Protein AF-A0A940KS46-F1 (afdb_monomer_lite)

pLDDT: mean 71.09, std 11.29, range [37.62, 84.0]

Secondary structure (DSSP, 8-state):
-TTTTT---HHHHTTTGGGSTTTT-S-TTTGGGHHHHHHHHHHTTSEEE-TTS-EEE-TTHHHHHTTSS----------

Radius of gyration: 13.77 Å; chains: 1; bounding box: 38×29×29 Å

Struct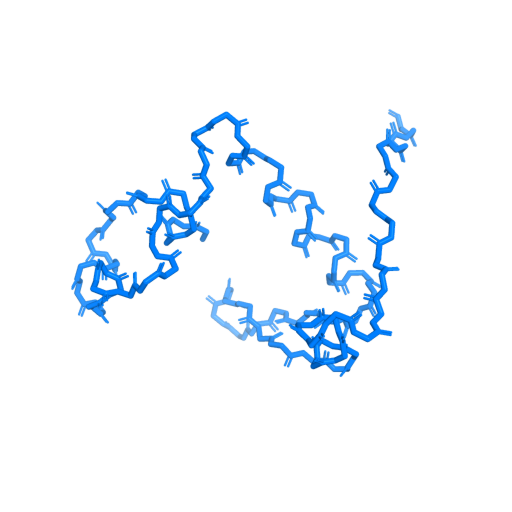ure (mmCIF, N/CA/C/O backbone):
data_AF-A0A940KS46-F1
#
_entry.id   AF-A0A940KS46-F1
#
loop_
_atom_site.group_PDB
_atom_site.id
_atom_site.type_symbol
_atom_site.label_atom_id
_atom_site.label_alt_id
_atom_site.label_comp_id
_atom_site.label_asym_id
_atom_site.label_entity_id
_atom_site.label_seq_id
_atom_site.pdbx_PDB_ins_code
_atom_site.Cartn_x
_atom_site.Cartn_y
_atom_site.Cartn_z
_atom_site.occupancy
_atom_site.B_iso_or_equiv
_atom_site.auth_seq_id
_atom_site.auth_comp_id
_atom_site.auth_asym_id
_atom_site.auth_atom_id
_atom_site.pdbx_PDB_model_num
ATOM 1 N N . GLN A 1 1 ? -2.664 6.028 1.743 1.00 57.25 1 GLN A N 1
ATOM 2 C CA . GLN A 1 1 ? -2.443 5.214 2.962 1.00 57.25 1 GLN A CA 1
ATOM 3 C C . GLN A 1 1 ? -3.654 5.115 3.891 1.00 57.25 1 GLN A C 1
ATOM 5 O O . GLN A 1 1 ? -3.648 4.242 4.740 1.00 57.25 1 GLN A O 1
ATOM 10 N N . LYS A 1 2 ? -4.704 5.930 3.719 1.00 58.56 2 LYS A N 1
ATOM 11 C CA . LYS A 1 2 ? -5.802 6.052 4.692 1.00 58.56 2 LYS A CA 1
ATOM 12 C C . LYS A 1 2 ? -6.737 4.832 4.827 1.00 58.56 2 LYS A C 1
ATOM 14 O O . LYS A 1 2 ? -7.393 4.684 5.844 1.00 58.56 2 LYS A O 1
ATOM 19 N N . VAL A 1 3 ? -6.748 3.929 3.841 1.00 63.94 3 VAL A N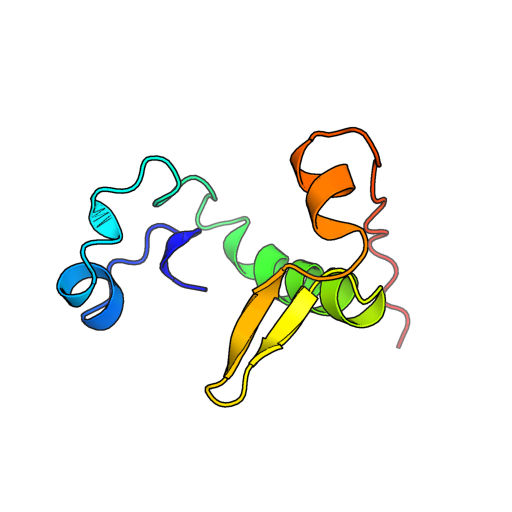 1
ATOM 20 C CA . VAL A 1 3 ? -7.573 2.701 3.855 1.00 63.94 3 VAL A CA 1
ATOM 21 C C . VAL A 1 3 ? -7.100 1.707 4.925 1.00 63.94 3 VAL A C 1
ATOM 23 O O . VAL A 1 3 ? -7.911 1.166 5.665 1.00 63.94 3 VAL A O 1
ATOM 26 N N . LEU A 1 4 ? -5.785 1.490 5.042 1.00 65.56 4 LEU A N 1
ATOM 27 C CA . LEU A 1 4 ? -5.230 0.495 5.972 1.00 65.56 4 LEU A CA 1
ATOM 28 C C . LEU A 1 4 ? -5.371 0.923 7.436 1.00 65.56 4 LEU A C 1
ATOM 30 O O . LEU A 1 4 ? -5.564 0.080 8.299 1.00 65.56 4 LEU A O 1
ATOM 34 N N . THR A 1 5 ? -5.327 2.231 7.686 1.00 60.97 5 THR A N 1
ATOM 35 C CA . THR A 1 5 ? -5.437 2.842 9.018 1.00 60.97 5 THR A CA 1
ATOM 36 C C . THR A 1 5 ? -6.884 3.123 9.428 1.00 60.97 5 THR A C 1
ATOM 38 O O . THR A 1 5 ? -7.108 3.806 10.417 1.00 60.97 5 THR A O 1
ATOM 41 N N . GLY A 1 6 ? -7.875 2.724 8.617 1.00 56.53 6 GLY A N 1
ATOM 42 C CA . GLY A 1 6 ? -9.294 2.975 8.903 1.00 56.53 6 GLY A CA 1
ATOM 43 C C . GLY A 1 6 ? -9.703 4.452 8.844 1.00 56.53 6 GLY A C 1
ATOM 44 O O . GLY A 1 6 ? -10.799 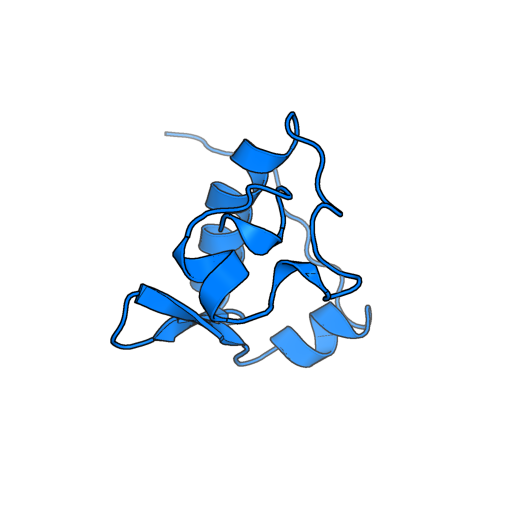4.817 9.262 1.00 56.53 6 GLY A O 1
ATOM 45 N N . ALA A 1 7 ? -8.845 5.326 8.311 1.00 57.56 7 ALA A N 1
ATOM 46 C CA . ALA A 1 7 ? -9.149 6.742 8.179 1.00 57.56 7 ALA A CA 1
ATOM 47 C C . ALA A 1 7 ? -10.097 6.934 6.986 1.00 57.56 7 ALA A C 1
ATOM 49 O O . ALA A 1 7 ? -9.674 6.962 5.824 1.00 57.56 7 ALA A O 1
ATOM 50 N N . ALA A 1 8 ? -11.393 7.038 7.281 1.00 53.97 8 ALA A N 1
ATOM 51 C CA . ALA A 1 8 ? -12.439 7.318 6.307 1.00 53.97 8 ALA A CA 1
ATOM 52 C C . ALA A 1 8 ? -12.298 8.761 5.799 1.00 53.97 8 ALA A C 1
ATOM 54 O O . ALA A 1 8 ? -12.838 9.705 6.361 1.00 53.97 8 ALA A O 1
ATOM 55 N N . ASP A 1 9 ? -11.501 8.930 4.750 1.00 62.16 9 ASP A N 1
ATOM 56 C CA . ASP A 1 9 ? -11.412 10.181 4.003 1.00 62.16 9 ASP A CA 1
ATOM 57 C C . ASP A 1 9 ? -12.478 10.206 2.899 1.00 62.16 9 ASP A C 1
ATOM 59 O O . ASP A 1 9 ? -12.917 9.150 2.433 1.00 62.16 9 ASP A O 1
ATOM 63 N N . GLU A 1 10 ? -12.847 11.386 2.406 1.00 57.56 10 GLU A N 1
ATOM 64 C CA . GLU A 1 10 ? -13.869 11.553 1.359 1.00 57.56 10 GLU A CA 1
ATOM 65 C C . GLU A 1 10 ? -13.569 10.692 0.120 1.00 57.56 10 GLU A C 1
ATOM 67 O O . GLU A 1 10 ? -14.455 10.075 -0.469 1.00 57.56 10 GLU A O 1
ATOM 72 N N . ARG A 1 11 ? -12.284 10.545 -0.229 1.00 65.38 11 ARG A N 1
ATOM 73 C CA . ARG A 1 11 ? -11.829 9.698 -1.348 1.00 65.38 11 ARG A CA 1
ATOM 74 C C . ARG A 1 11 ? -11.966 8.194 -1.085 1.00 65.38 11 ARG A C 1
ATOM 76 O O . ARG A 1 11 ? -12.013 7.428 -2.044 1.00 65.38 11 ARG A O 1
ATOM 83 N N . VAL A 1 12 ? -11.965 7.760 0.177 1.00 64.62 12 VAL A N 1
ATOM 84 C CA . VAL A 1 12 ? -12.139 6.351 0.581 1.00 64.62 12 VAL A CA 1
ATOM 85 C C . VAL A 1 12 ? -13.615 5.976 0.485 1.00 64.62 12 VAL A C 1
ATOM 87 O O . VAL A 1 12 ? -13.938 4.970 -0.145 1.00 64.62 12 VAL A O 1
ATOM 90 N N . LEU A 1 13 ? -14.486 6.836 1.021 1.00 64.38 13 LEU A N 1
ATOM 91 C CA . LEU A 1 13 ? -15.943 6.692 0.969 1.00 64.38 13 LEU A CA 1
ATOM 92 C C . LEU A 1 13 ? -16.461 6.730 -0.475 1.00 64.38 13 LEU A C 1
ATOM 94 O O . LEU A 1 13 ? -17.211 5.854 -0.892 1.00 64.38 13 LEU A O 1
ATOM 98 N N . GLN A 1 14 ? -15.984 7.677 -1.290 1.00 65.94 14 GLN A N 1
ATOM 99 C CA . GLN A 1 14 ? -16.406 7.813 -2.692 1.00 65.94 14 GLN A CA 1
ATOM 100 C C . GLN A 1 14 ? -15.977 6.626 -3.576 1.00 65.94 14 GLN A C 1
ATOM 102 O O . GLN A 1 14 ? -16.568 6.381 -4.624 1.00 65.94 14 GLN A O 1
ATOM 107 N N . ARG A 1 15 ? -14.956 5.867 -3.157 1.00 68.56 15 ARG A N 1
ATOM 108 C CA . ARG A 1 15 ? -14.481 4.656 -3.847 1.00 68.56 15 ARG A CA 1
ATOM 109 C C . ARG A 1 15 ? -15.027 3.358 -3.237 1.00 68.56 15 ARG A C 1
ATOM 111 O O . ARG A 1 15 ? -14.672 2.287 -3.719 1.00 68.56 15 ARG A O 1
ATOM 118 N N . GLY A 1 16 ? -15.860 3.439 -2.193 1.00 68.12 16 GLY A N 1
ATOM 119 C CA . GLY A 1 16 ? -16.425 2.276 -1.497 1.00 68.12 16 GLY A CA 1
ATOM 120 C C . GLY A 1 16 ? -15.385 1.420 -0.767 1.00 68.12 16 GLY A C 1
ATOM 121 O O . GLY A 1 16 ? -15.597 0.226 -0.552 1.00 68.12 16 GLY A O 1
ATOM 122 N N . HIS A 1 17 ? -14.227 1.998 -0.433 1.00 72.06 17 HIS A N 1
ATOM 123 C CA . HIS A 1 17 ? -13.137 1.286 0.238 1.00 72.06 17 HIS A CA 1
ATOM 124 C C . HIS A 1 17 ? -13.384 1.084 1.742 1.00 72.06 17 HIS A C 1
ATOM 126 O O . HIS A 1 17 ? -12.632 0.342 2.367 1.00 72.06 17 HIS A O 1
ATOM 132 N N . ASP A 1 18 ? -14.430 1.696 2.300 1.00 65.06 18 ASP A N 1
ATOM 133 C CA . ASP A 1 18 ? -14.941 1.474 3.659 1.00 65.06 18 ASP A CA 1
ATOM 134 C C . ASP A 1 18 ? -15.564 0.079 3.838 1.00 65.06 18 ASP A C 1
A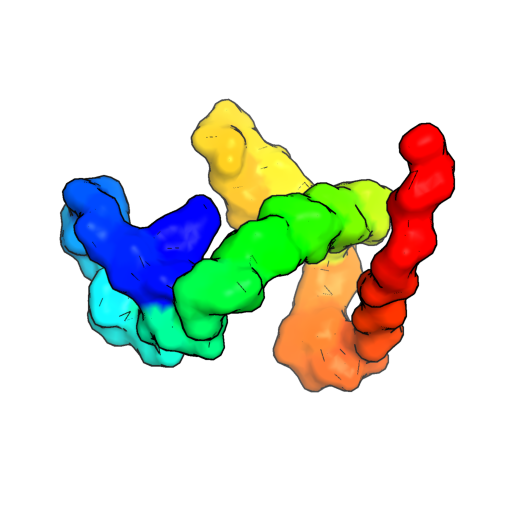TOM 136 O O . ASP A 1 18 ? -15.576 -0.461 4.940 1.00 65.06 18 ASP A O 1
ATOM 140 N N . ARG A 1 19 ? -16.040 -0.537 2.748 1.00 69.69 19 ARG A N 1
ATOM 141 C CA . ARG A 1 19 ? -16.669 -1.870 2.763 1.00 69.69 19 ARG A CA 1
ATOM 142 C C . ARG A 1 19 ? -15.686 -3.023 2.582 1.00 69.69 19 ARG A C 1
ATOM 144 O O . ARG A 1 19 ? -16.097 -4.181 2.556 1.00 69.69 19 ARG A O 1
ATOM 151 N N . LEU A 1 20 ? -14.401 -2.731 2.396 1.00 75.62 20 LEU A N 1
ATOM 152 C CA . LEU A 1 20 ? -13.390 -3.768 2.234 1.00 75.62 20 LEU A CA 1
ATOM 153 C C . LEU A 1 20 ? -13.013 -4.355 3.594 1.00 75.62 20 LEU A C 1
ATOM 155 O O . LEU A 1 20 ? -12.753 -3.621 4.538 1.00 75.62 20 LEU A O 1
ATOM 159 N N . SER A 1 21 ? -12.866 -5.678 3.665 1.00 71.25 21 SER A N 1
ATOM 160 C CA . SER A 1 21 ? -12.414 -6.383 4.876 1.00 71.25 21 SER A CA 1
ATOM 161 C C . SER A 1 21 ? -11.006 -5.987 5.344 1.00 71.25 21 SER A C 1
ATOM 163 O O . SER A 1 21 ? -10.626 -6.289 6.468 1.00 71.25 21 SER A O 1
ATOM 165 N N . VAL A 1 22 ? -10.231 -5.315 4.486 1.00 73.00 22 VAL A N 1
ATOM 166 C CA . VAL A 1 22 ? -8.892 -4.782 4.787 1.00 73.00 22 VAL A CA 1
ATOM 167 C C . VAL A 1 22 ? -8.909 -3.333 5.294 1.00 73.00 22 VAL A C 1
ATOM 169 O O . VAL A 1 22 ? -7.849 -2.743 5.513 1.00 73.00 22 VAL A O 1
ATOM 172 N N . PHE A 1 23 ? -10.090 -2.732 5.447 1.00 68.25 23 PHE A N 1
ATOM 173 C CA . PHE A 1 23 ? -10.238 -1.389 5.992 1.00 68.25 23 PHE A CA 1
ATOM 174 C C . PHE A 1 23 ? -10.066 -1.411 7.515 1.00 68.25 23 PHE A C 1
ATOM 176 O O . PHE A 1 23 ? -10.755 -2.155 8.205 1.00 68.25 23 PHE A O 1
ATOM 183 N N . GLY A 1 24 ? -9.139 -0.603 8.036 1.00 69.88 24 GLY A N 1
ATOM 184 C CA . GLY A 1 24 ? -8.909 -0.495 9.484 1.00 69.88 24 GLY A CA 1
ATOM 185 C C . GLY A 1 24 ? -8.220 -1.696 10.137 1.00 69.88 24 GLY A C 1
ATOM 186 O O . GLY A 1 24 ? -8.337 -1.865 11.343 1.00 69.88 24 GLY A O 1
ATOM 187 N N . ILE A 1 25 ? -7.497 -2.526 9.374 1.00 78.00 25 ILE A N 1
ATOM 188 C CA . ILE A 1 25 ? -6.751 -3.667 9.945 1.00 78.00 25 ILE A CA 1
ATOM 189 C C . ILE A 1 25 ? -5.497 -3.244 10.714 1.00 78.00 25 ILE A C 1
ATOM 191 O O . ILE A 1 25 ? -4.924 -4.053 11.436 1.00 78.00 25 ILE A O 1
ATOM 195 N N . VAL A 1 26 ? -5.016 -2.022 10.475 1.00 71.31 26 VAL A N 1
ATOM 196 C CA . VAL A 1 26 ? -3.827 -1.476 11.125 1.00 71.31 26 VAL A CA 1
ATOM 197 C C . VAL A 1 26 ? -4.282 -0.475 12.165 1.00 71.31 26 VAL A C 1
ATOM 199 O O . VAL A 1 26 ? -4.957 0.501 11.825 1.00 71.31 26 VAL A O 1
ATOM 202 N N . ASP A 1 27 ? -3.878 -0.717 13.408 1.00 72.69 27 ASP A N 1
ATOM 203 C CA . ASP A 1 27 ? -4.144 0.188 14.513 1.00 72.69 27 ASP A CA 1
ATOM 204 C C . ASP A 1 27 ? -3.499 1.558 14.286 1.00 72.69 27 ASP A C 1
ATOM 206 O O . ASP A 1 27 ? -2.510 1.718 13.560 1.00 72.69 27 ASP A O 1
ATOM 210 N N . SER A 1 28 ? -4.059 2.575 14.936 1.00 72.88 28 SER A N 1
ATOM 211 C CA . SER A 1 28 ? -3.586 3.959 14.774 1.00 72.88 28 SER A CA 1
ATOM 212 C C . SER A 1 28 ? -2.122 4.131 15.198 1.00 72.88 28 SER A C 1
ATOM 214 O O . SER A 1 28 ? -1.418 4.990 14.670 1.00 72.88 28 SER A O 1
ATOM 216 N N . GLU A 1 29 ? -1.657 3.283 16.112 1.00 75.75 29 GLU A N 1
ATOM 217 C CA . GLU A 1 29 ? -0.295 3.268 16.651 1.00 75.75 29 GLU A CA 1
ATOM 218 C C . GLU A 1 29 ? 0.730 2.756 15.626 1.00 75.75 29 GLU A C 1
ATOM 220 O O . GLU A 1 29 ? 1.861 3.239 15.573 1.00 75.75 29 GLU A O 1
ATOM 225 N N . ASP A 1 30 ? 0.302 1.847 14.746 1.00 75.81 30 ASP A N 1
ATOM 226 C CA . ASP A 1 30 ? 1.119 1.242 13.691 1.00 75.81 30 ASP A CA 1
ATOM 227 C C . ASP A 1 30 ? 0.988 1.969 12.345 1.00 75.81 30 ASP A C 1
ATOM 229 O O . ASP A 1 30 ? 1.787 1.763 11.425 1.00 75.81 30 ASP A O 1
ATOM 233 N N . ALA A 1 31 ? 0.027 2.887 12.217 1.00 76.62 31 ALA A N 1
ATOM 234 C CA . ALA A 1 31 ? -0.132 3.746 11.046 1.00 76.62 31 ALA A CA 1
ATOM 235 C C . ALA A 1 31 ? 1.175 4.438 10.587 1.00 76.62 31 ALA A C 1
ATOM 237 O O . ALA A 1 31 ? 1.433 4.466 9.373 1.00 76.62 31 ALA A O 1
ATOM 238 N N . PRO A 1 32 ? 2.047 4.951 11.486 1.00 80.50 32 PRO A N 1
ATOM 239 C CA . PRO A 1 32 ? 3.324 5.545 11.099 1.00 80.50 32 PRO A CA 1
ATOM 240 C C . PRO A 1 32 ? 4.286 4.540 10.458 1.00 80.50 32 PRO A C 1
ATOM 242 O O . PRO A 1 32 ? 5.076 4.937 9.601 1.00 80.50 32 PRO A O 1
ATOM 245 N N . LEU A 1 33 ? 4.204 3.247 10.807 1.00 79.69 33 LEU A N 1
ATOM 246 C CA . LEU A 1 33 ? 5.062 2.182 10.268 1.00 79.69 33 LEU A CA 1
ATOM 247 C C . LEU A 1 33 ? 4.751 1.860 8.801 1.00 79.69 33 LEU A C 1
ATOM 249 O O . LEU A 1 33 ? 5.607 1.350 8.074 1.00 79.69 33 LEU A O 1
ATOM 253 N N . LEU A 1 34 ? 3.564 2.225 8.314 1.00 79.44 34 LEU A N 1
ATOM 254 C CA . LEU A 1 34 ? 3.185 2.005 6.920 1.00 79.44 34 LEU A CA 1
ATOM 255 C C . LEU A 1 34 ? 4.031 2.824 5.941 1.00 79.44 34 LEU A C 1
ATOM 257 O O . LEU A 1 34 ? 4.276 2.379 4.821 1.00 79.44 34 LEU A O 1
ATOM 261 N N . SER A 1 35 ? 4.463 4.028 6.324 1.00 79.69 35 SER A N 1
ATOM 262 C CA . SER A 1 35 ? 5.315 4.874 5.476 1.00 79.69 35 SER A CA 1
ATOM 263 C C . SER A 1 35 ? 6.698 4.246 5.218 1.00 79.69 35 SER A C 1
ATOM 265 O O . SER A 1 35 ? 7.036 4.029 4.047 1.00 79.69 35 SER A O 1
ATOM 267 N N . PRO A 1 36 ? 7.483 3.866 6.250 1.00 82.56 36 PRO A N 1
ATOM 268 C CA . PRO A 1 36 ? 8.752 3.177 6.053 1.00 82.56 36 PRO A CA 1
ATOM 269 C C . PRO A 1 36 ? 8.577 1.797 5.409 1.00 82.56 36 PRO A C 1
ATOM 271 O O . PRO A 1 36 ? 9.387 1.441 4.555 1.00 82.56 36 PRO A O 1
ATOM 274 N N . LEU A 1 37 ? 7.505 1.055 5.718 1.00 82.25 37 LEU A N 1
ATOM 275 C CA . LEU A 1 37 ? 7.227 -0.231 5.069 1.00 82.25 37 LEU A CA 1
ATOM 276 C C . LEU A 1 37 ? 7.002 -0.073 3.559 1.00 82.25 37 LEU A C 1
ATOM 278 O O . LEU A 1 37 ? 7.617 -0.779 2.760 1.00 82.25 37 LEU A O 1
ATOM 282 N N . ASN A 1 38 ? 6.176 0.894 3.149 1.00 81.75 38 ASN A N 1
ATOM 283 C CA . ASN A 1 38 ? 5.934 1.174 1.734 1.00 81.75 38 ASN A CA 1
ATOM 284 C C . ASN A 1 38 ? 7.217 1.576 1.004 1.00 81.75 38 ASN A C 1
ATOM 286 O O . ASN A 1 38 ? 7.420 1.178 -0.143 1.00 81.75 38 ASN A O 1
ATOM 290 N N . ARG A 1 39 ? 8.091 2.362 1.643 1.00 81.81 39 ARG A N 1
ATOM 291 C CA . ARG A 1 39 ? 9.394 2.727 1.065 1.00 81.81 39 ARG A CA 1
ATOM 292 C C . ARG A 1 39 ? 10.316 1.515 0.941 1.00 81.81 39 ARG A C 1
ATOM 294 O O . ARG A 1 39 ? 10.920 1.332 -0.110 1.00 81.81 39 ARG A O 1
ATOM 301 N N . ALA A 1 40 ? 10.378 0.660 1.959 1.00 83.88 40 ALA A N 1
ATOM 302 C CA . ALA A 1 40 ? 11.193 -0.553 1.931 1.00 83.88 40 ALA A CA 1
ATOM 303 C C . ALA A 1 40 ? 10.748 -1.524 0.825 1.00 83.88 40 ALA A C 1
ATOM 305 O O . ALA A 1 40 ? 11.584 -2.099 0.129 1.00 83.88 40 ALA A O 1
ATOM 306 N N . LEU A 1 41 ? 9.438 -1.683 0.623 1.00 83.25 41 LEU A N 1
ATOM 307 C CA . LEU A 1 41 ? 8.906 -2.534 -0.442 1.00 83.25 41 LEU A CA 1
ATOM 308 C C . LEU A 1 41 ? 9.126 -1.938 -1.841 1.00 83.25 41 LEU A C 1
ATOM 310 O O . LEU A 1 41 ? 9.354 -2.692 -2.788 1.00 83.25 41 LEU A O 1
ATOM 314 N N . GLN A 1 42 ? 9.114 -0.608 -1.968 1.00 83.38 42 GLN A N 1
ATOM 315 C CA . GLN A 1 42 ? 9.477 0.075 -3.214 1.00 83.38 42 GLN A CA 1
ATOM 316 C C . GLN A 1 42 ? 10.964 -0.068 -3.544 1.00 83.38 42 GLN A C 1
ATOM 318 O O . GLN A 1 42 ? 11.305 -0.412 -4.670 1.00 83.38 42 GLN A O 1
ATOM 323 N N . ALA A 1 43 ? 11.847 0.099 -2.556 1.00 84.00 43 ALA A N 1
ATOM 324 C CA . ALA A 1 43 ? 13.287 -0.102 -2.730 1.00 84.00 43 ALA A CA 1
ATOM 325 C C . ALA A 1 43 ? 13.633 -1.542 -3.153 1.00 84.00 43 ALA A C 1
ATOM 327 O O . ALA A 1 43 ? 14.594 -1.767 -3.880 1.00 84.00 43 ALA A O 1
ATOM 328 N N . ARG A 1 44 ? 12.821 -2.523 -2.735 1.00 81.00 44 ARG A N 1
ATOM 329 C CA . ARG A 1 44 ? 12.939 -3.933 -3.147 1.00 81.00 44 ARG A CA 1
ATOM 330 C C . ARG A 1 44 ? 12.293 -4.239 -4.504 1.00 81.00 44 ARG A C 1
ATOM 332 O O . ARG A 1 44 ? 12.287 -5.395 -4.912 1.00 81.00 44 ARG A O 1
ATOM 339 N N . GLY A 1 45 ? 11.684 -3.257 -5.171 1.00 82.00 45 GLY A N 1
ATOM 340 C CA . GLY A 1 45 ? 10.967 -3.450 -6.438 1.00 82.00 45 GLY A CA 1
ATOM 341 C C . GLY A 1 45 ? 9.683 -4.283 -6.324 1.00 82.00 45 GLY A C 1
ATOM 342 O O . GLY A 1 45 ? 9.103 -4.666 -7.336 1.00 82.00 45 GLY A O 1
ATOM 343 N N . SER A 1 46 ? 9.223 -4.575 -5.102 1.00 81.44 46 SER A N 1
ATOM 344 C CA . SER A 1 46 ? 7.968 -5.302 -4.859 1.00 81.44 46 SER A CA 1
ATOM 345 C C . SER A 1 46 ? 6.747 -4.379 -4.962 1.00 81.44 46 SER A C 1
ATOM 347 O O . SER A 1 46 ? 5.628 -4.815 -5.206 1.00 81.44 46 SER A O 1
ATOM 349 N N . LEU A 1 47 ? 6.940 -3.075 -4.797 1.00 83.31 47 LEU A N 1
ATOM 350 C CA . LEU A 1 47 ? 5.915 -2.061 -5.014 1.00 83.31 47 LEU A CA 1
ATOM 351 C C . LEU A 1 47 ? 6.464 -1.005 -5.966 1.00 83.31 47 LEU A C 1
ATOM 353 O O . LEU A 1 47 ? 7.615 -0.602 -5.851 1.00 83.31 47 LEU A O 1
ATOM 357 N N . VAL A 1 48 ? 5.643 -0.543 -6.900 1.00 82.69 48 VAL A N 1
ATOM 358 C CA . VAL A 1 48 ? 5.995 0.558 -7.801 1.00 82.69 48 VAL A CA 1
ATOM 359 C C . VAL A 1 48 ? 4.991 1.685 -7.635 1.00 82.69 48 VAL A C 1
ATOM 361 O O . VAL A 1 48 ? 3.785 1.449 -7.515 1.00 82.69 48 VAL A O 1
ATOM 364 N N . ALA A 1 49 ? 5.483 2.920 -7.605 1.00 79.62 49 ALA A N 1
ATOM 365 C CA . ALA A 1 49 ? 4.620 4.087 -7.685 1.00 79.62 49 ALA A CA 1
ATOM 366 C C . ALA A 1 49 ? 3.986 4.150 -9.083 1.00 79.62 49 ALA A C 1
ATOM 368 O O . ALA A 1 49 ? 4.646 3.908 -10.092 1.00 79.62 49 ALA A O 1
ATOM 369 N N . ASN A 1 50 ? 2.692 4.445 -9.144 1.00 79.06 50 ASN A N 1
ATOM 370 C CA . ASN A 1 50 ? 2.010 4.757 -10.389 1.00 79.06 50 ASN A CA 1
ATOM 371 C C . ASN A 1 50 ? 2.100 6.262 -10.689 1.00 79.06 50 ASN A C 1
ATOM 373 O O . ASN A 1 50 ? 2.468 7.069 -9.836 1.00 79.06 50 ASN A O 1
ATOM 377 N N . GLU A 1 51 ? 1.699 6.632 -11.900 1.00 74.19 51 GLU A N 1
ATOM 378 C CA . GLU A 1 51 ? 1.673 8.010 -12.413 1.00 74.19 51 G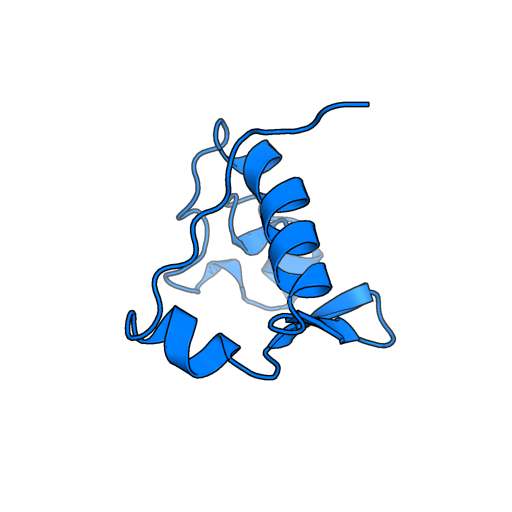LU A CA 1
ATOM 379 C C . GLU A 1 51 ? 0.843 9.007 -11.577 1.00 74.19 51 GLU A C 1
ATOM 381 O O . GLU A 1 51 ? 1.005 10.216 -11.703 1.00 74.19 51 GLU A O 1
ATOM 386 N N . HIS A 1 52 ? -0.021 8.519 -10.686 1.00 70.44 52 HIS A N 1
ATOM 387 C CA . HIS A 1 52 ? -0.905 9.322 -9.839 1.00 70.44 52 HIS A CA 1
ATOM 388 C C . HIS A 1 52 ? -0.541 9.250 -8.345 1.00 70.44 52 HIS A C 1
ATOM 390 O O . HIS A 1 52 ? -1.364 9.582 -7.491 1.00 70.44 52 HIS A O 1
ATOM 396 N N . GLY A 1 53 ? 0.664 8.778 -8.002 1.00 68.88 53 GLY A N 1
ATOM 397 C CA . GLY A 1 53 ? 1.122 8.656 -6.610 1.00 68.88 53 GLY A CA 1
ATOM 398 C C . GLY A 1 53 ? 0.463 7.518 -5.819 1.00 68.88 53 GLY A C 1
ATOM 399 O O . GLY A 1 53 ? 0.580 7.446 -4.596 1.00 68.88 53 GLY A O 1
ATOM 400 N N . GLY A 1 54 ? -0.251 6.624 -6.500 1.00 75.88 54 GLY A N 1
ATOM 401 C CA . GLY A 1 54 ? -0.724 5.357 -5.957 1.00 75.88 54 GLY A CA 1
ATOM 402 C C . GLY A 1 54 ? 0.352 4.276 -6.024 1.00 75.88 54 GLY A C 1
ATOM 403 O O . GLY A 1 54 ? 1.355 4.407 -6.717 1.00 75.88 54 GLY A O 1
ATOM 404 N N . LEU A 1 55 ? 0.128 3.180 -5.311 1.00 80.69 55 LEU A N 1
ATOM 405 C CA . LEU A 1 55 ? 1.045 2.048 -5.266 1.00 80.69 55 LEU A CA 1
ATOM 406 C C . LEU A 1 55 ? 0.474 0.885 -6.081 1.00 80.69 55 LEU A C 1
ATOM 408 O O . LEU A 1 55 ? -0.703 0.549 -5.942 1.00 80.69 55 LEU A O 1
ATOM 412 N N . LYS A 1 56 ? 1.303 0.275 -6.926 1.00 82.38 56 LYS A N 1
ATOM 413 C CA . LYS A 1 56 ? 0.993 -0.941 -7.685 1.00 82.38 56 LYS A CA 1
ATOM 414 C C . LYS A 1 56 ? 1.908 -2.075 -7.224 1.00 82.38 56 LYS A C 1
ATOM 416 O O . LYS A 1 56 ? 3.091 -1.863 -6.966 1.00 82.38 56 LYS A O 1
ATOM 421 N N . LEU A 1 57 ? 1.348 -3.277 -7.120 1.00 83.94 57 LEU A N 1
ATOM 422 C CA . LEU A 1 57 ? 2.102 -4.494 -6.821 1.00 83.94 57 LEU A CA 1
ATOM 423 C C . LEU A 1 57 ? 2.958 -4.870 -8.036 1.00 83.94 57 LEU A C 1
ATOM 425 O O . LEU A 1 57 ? 2.458 -4.862 -9.161 1.00 83.94 57 LEU A O 1
ATOM 429 N N . ALA A 1 58 ? 4.226 -5.203 -7.810 1.00 80.81 58 ALA A N 1
ATOM 430 C CA . ALA A 1 58 ? 5.169 -5.596 -8.853 1.00 80.81 58 ALA A CA 1
ATOM 431 C C . ALA A 1 58 ? 6.131 -6.685 -8.352 1.00 80.81 58 ALA A C 1
ATOM 433 O O . ALA A 1 58 ? 6.173 -6.988 -7.159 1.00 80.81 58 ALA A O 1
ATOM 434 N N . GLY A 1 59 ? 6.893 -7.284 -9.273 1.00 81.69 59 GLY A N 1
ATOM 435 C CA . GLY A 1 59 ? 7.948 -8.250 -8.952 1.00 81.69 59 GLY A CA 1
ATOM 436 C C . GLY A 1 59 ? 7.481 -9.361 -8.004 1.00 81.69 59 GLY A C 1
ATOM 437 O O . GLY A 1 59 ? 6.494 -10.052 -8.264 1.00 81.69 59 GLY A O 1
ATOM 438 N N . ASP A 1 60 ? 8.166 -9.484 -6.868 1.00 77.62 60 ASP A N 1
ATOM 439 C CA . ASP A 1 60 ? 7.933 -10.526 -5.862 1.00 77.62 60 ASP A CA 1
ATOM 440 C C . ASP A 1 60 ? 6.717 -10.273 -4.948 1.00 77.62 60 ASP A C 1
ATOM 442 O O . ASP A 1 60 ? 6.459 -11.063 -4.035 1.00 77.62 60 ASP A O 1
ATOM 446 N N . ALA A 1 61 ? 5.930 -9.212 -5.173 1.00 80.88 61 ALA A N 1
ATOM 447 C CA . ALA A 1 61 ? 4.768 -8.880 -4.341 1.00 80.88 61 ALA A CA 1
ATOM 448 C C . ALA A 1 61 ? 3.796 -10.046 -4.161 1.00 80.88 61 ALA A C 1
ATOM 450 O O . ALA A 1 61 ? 3.270 -10.258 -3.072 1.00 80.88 61 ALA A O 1
ATOM 451 N N . LYS A 1 62 ? 3.568 -10.823 -5.225 1.00 78.44 62 LYS A N 1
ATOM 452 C CA . LYS A 1 62 ? 2.659 -11.971 -5.183 1.00 78.44 62 LYS A CA 1
ATOM 453 C C . LYS A 1 62 ? 3.155 -13.056 -4.221 1.00 78.44 62 LYS A C 1
ATOM 455 O O . LYS A 1 62 ? 2.344 -13.623 -3.498 1.00 78.44 62 LYS A O 1
ATOM 460 N N . ALA A 1 63 ? 4.463 -13.310 -4.185 1.00 77.94 63 ALA A N 1
ATOM 461 C CA . ALA A 1 63 ? 5.070 -14.282 -3.276 1.00 77.94 63 ALA A CA 1
ATOM 462 C C . ALA A 1 63 ? 5.044 -13.789 -1.818 1.00 77.94 63 ALA A C 1
ATOM 464 O O . ALA A 1 63 ? 4.799 -14.574 -0.908 1.00 77.94 63 ALA A O 1
ATOM 465 N N . ILE A 1 64 ? 5.218 -12.480 -1.592 1.00 79.88 64 ILE A N 1
ATOM 466 C CA . ILE A 1 64 ? 5.081 -11.868 -0.258 1.00 79.88 64 ILE A CA 1
ATOM 467 C C . ILE A 1 64 ? 3.634 -11.987 0.244 1.00 79.88 64 ILE A C 1
ATOM 469 O O . ILE A 1 64 ? 3.409 -12.413 1.372 1.00 79.88 64 ILE A O 1
ATOM 473 N N . LEU A 1 65 ? 2.644 -11.672 -0.598 1.00 79.69 65 LEU A N 1
ATOM 474 C CA . LEU A 1 65 ? 1.221 -11.739 -0.233 1.00 79.69 65 LEU A CA 1
ATOM 475 C C . LEU A 1 65 ? 0.729 -13.167 0.027 1.00 79.69 65 LEU A C 1
ATOM 477 O O . LEU A 1 65 ? -0.179 -13.361 0.828 1.00 79.69 65 LEU A O 1
ATOM 481 N N . LYS A 1 66 ? 1.325 -14.164 -0.633 1.00 81.00 66 LYS A N 1
ATOM 482 C CA . LYS A 1 66 ? 1.058 -15.581 -0.358 1.00 81.00 66 LYS A CA 1
ATOM 483 C C . LYS A 1 66 ? 1.777 -16.118 0.886 1.00 81.00 66 LYS A C 1
ATOM 485 O O . LYS A 1 66 ? 1.539 -17.260 1.259 1.00 81.00 66 LYS A O 1
ATOM 490 N N . GLY A 1 67 ? 2.664 -15.335 1.505 1.00 76.69 67 GLY A N 1
ATOM 491 C CA . GLY A 1 67 ? 3.504 -15.792 2.616 1.00 76.69 67 GLY A CA 1
ATOM 492 C C . GLY A 1 67 ? 4.655 -16.714 2.194 1.00 76.69 67 GLY A C 1
ATOM 493 O O . GLY A 1 67 ? 5.328 -17.281 3.045 1.00 76.69 67 GLY A O 1
ATOM 494 N N . GLU A 1 68 ? 4.914 -16.849 0.891 1.00 75.12 68 GLU A N 1
ATOM 495 C CA . GLU A 1 68 ? 5.986 -17.687 0.333 1.00 75.12 68 GLU A CA 1
ATOM 496 C C . GLU A 1 68 ? 7.371 -17.019 0.474 1.00 75.12 68 GLU A C 1
ATOM 498 O O . GLU A 1 68 ? 8.401 -17.681 0.359 1.00 75.12 68 GLU A O 1
ATOM 503 N N . ARG A 1 69 ? 7.419 -15.702 0.737 1.00 66.38 69 ARG A N 1
ATOM 504 C CA . ARG A 1 69 ? 8.649 -14.947 1.035 1.00 66.38 69 ARG A CA 1
ATOM 505 C C . ARG A 1 69 ? 8.472 -14.084 2.279 1.00 66.38 69 ARG A C 1
ATOM 507 O O . ARG A 1 69 ? 7.702 -13.126 2.272 1.00 66.38 69 ARG A O 1
ATOM 514 N N . THR A 1 70 ? 9.255 -14.368 3.315 1.00 66.44 70 THR A N 1
ATOM 515 C CA . THR A 1 70 ? 9.300 -13.565 4.543 1.00 66.44 70 THR A CA 1
ATOM 516 C C . THR A 1 70 ? 10.268 -12.398 4.365 1.00 66.44 70 THR A C 1
ATOM 518 O O . THR A 1 70 ? 11.479 -12.584 4.249 1.00 66.44 70 THR A O 1
ATOM 521 N N . GLY A 1 71 ? 9.745 -11.173 4.326 1.00 62.94 71 GLY A N 1
ATOM 522 C CA . GLY A 1 71 ? 10.565 -9.964 4.303 1.00 62.94 71 GLY A CA 1
ATOM 523 C C . GLY A 1 71 ? 10.905 -9.509 5.719 1.00 62.94 71 GLY A C 1
ATOM 524 O O . GLY A 1 71 ? 10.011 -9.140 6.472 1.00 62.94 71 GLY A O 1
ATOM 525 N N . SER A 1 72 ? 12.186 -9.476 6.090 1.00 60.12 72 SER A N 1
ATOM 526 C CA . SER A 1 72 ? 12.612 -8.783 7.308 1.00 60.12 72 SER A CA 1
ATOM 527 C C . SER A 1 72 ? 12.727 -7.278 7.033 1.00 60.12 72 SER A C 1
ATOM 529 O O . SER A 1 72 ? 13.526 -6.828 6.206 1.00 60.12 72 SER A O 1
ATOM 531 N N . CYS A 1 73 ? 11.909 -6.475 7.714 1.00 55.09 73 CYS A N 1
ATOM 532 C CA . CYS A 1 73 ? 12.061 -5.022 7.749 1.00 55.09 73 CYS A CA 1
ATOM 533 C C . CYS A 1 73 ? 12.875 -4.667 9.000 1.00 55.09 73 CYS A C 1
ATOM 535 O O . CYS A 1 73 ? 12.327 -4.512 10.088 1.00 55.09 73 CYS A O 1
ATOM 537 N N . SER A 1 74 ? 14.206 -4.625 8.879 1.00 55.47 74 SER A N 1
ATOM 538 C CA . SER A 1 74 ? 15.069 -4.299 10.021 1.00 55.47 74 SER A CA 1
ATOM 539 C C . SER A 1 74 ? 14.911 -2.817 10.385 1.00 55.47 74 SER A C 1
ATOM 541 O O . SER A 1 74 ? 15.028 -1.963 9.507 1.00 55.47 74 SER A O 1
ATOM 543 N N . ARG A 1 75 ? 14.683 -2.508 11.670 1.00 50.25 75 ARG A N 1
ATOM 544 C CA . ARG A 1 75 ? 14.612 -1.142 12.238 1.00 50.25 75 ARG A CA 1
ATOM 545 C C . ARG A 1 75 ? 15.979 -0.433 12.281 1.00 50.25 75 ARG A C 1
ATOM 547 O O . ARG A 1 75 ? 16.304 0.221 13.262 1.00 50.25 75 ARG A O 1
ATOM 554 N N . ARG A 1 76 ? 16.814 -0.595 11.260 1.00 47.16 76 ARG A N 1
ATOM 555 C CA . ARG A 1 76 ? 18.151 0.003 11.210 1.00 47.16 76 ARG A CA 1
ATOM 556 C C . ARG A 1 76 ? 18.136 1.156 10.221 1.00 47.16 76 ARG A C 1
ATOM 558 O O . ARG A 1 76 ? 18.416 0.980 9.041 1.00 47.16 76 ARG A O 1
ATOM 565 N N . TRP A 1 77 ? 17.709 2.302 10.736 1.00 40.72 77 TRP A N 1
ATOM 566 C CA . TRP A 1 77 ? 17.839 3.606 10.100 1.00 40.72 77 TRP A CA 1
ATOM 567 C C . TRP A 1 77 ? 19.035 4.287 10.761 1.00 40.72 77 TRP A C 1
ATOM 569 O O . TRP A 1 77 ? 18.895 4.874 11.826 1.00 40.72 77 TRP A O 1
ATOM 579 N N . GLU A 1 78 ? 20.215 4.106 10.180 1.00 37.81 78 GLU A N 1
ATOM 580 C CA . GLU A 1 78 ? 21.422 4.838 10.559 1.00 37.81 78 GLU A CA 1
ATOM 581 C C . GLU A 1 78 ? 21.625 5.921 9.495 1.00 37.81 78 GLU A C 1
ATOM 583 O O . GLU A 1 78 ? 22.038 5.621 8.374 1.00 37.81 78 GLU A O 1
ATOM 588 N N . ILE A 1 79 ? 21.204 7.144 9.829 1.00 37.62 79 ILE A N 1
ATOM 589 C CA . ILE A 1 79 ? 21.685 8.418 9.276 1.00 37.62 79 ILE A CA 1
ATOM 590 C C . ILE A 1 79 ? 21.724 9.396 10.447 1.00 37.62 79 ILE A C 1
ATOM 592 O O . ILE A 1 79 ? 20.700 9.452 11.168 1.00 37.62 79 ILE A O 1
#

Sequence (79 aa):
QKVLTGAADERVLQRGHDRLSVFGIVDSEDAPLLSPLNRALQARGSLVANEHGGLKLAGDAKAILKGE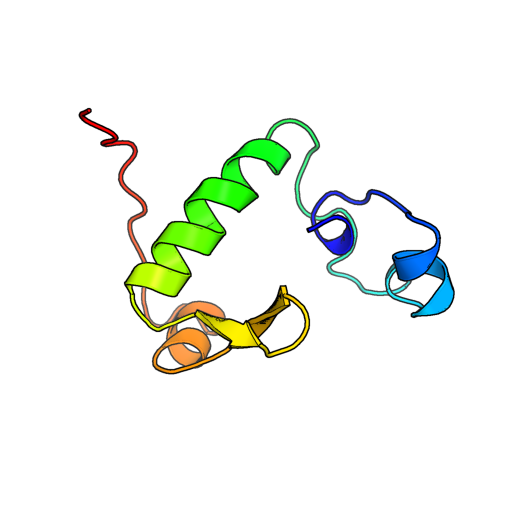RTGSCSRRWEI

Foldseek 3Di:
DQQQCLNDDPVCVVVVSNPDPNGNVDHPVCVVVVVLVQVVCVVVVQWDQDPVRDIDGDDCVVCVVVVVDDDDPDPDDDD